Protein AF-A0A4Y2WTA3-F1 (afdb_monomer_lite)

Organism: Araneus ventricosus (NCBI:txid182803)

Secondary structure (DSSP, 8-state):
--TTTTS--SS-SS-EE--S---HHHHHHHHHHHHTT--B--TTSS---SB----EEEETTEE--HIIIIIGGGTT-TT-----S-----

Foldseek 3Di:
DDPAPPQDDPPALQDKDQDPDDDPVLVVVLVVQVVVPFDEDDLSHPHNGGHYRDIARDDPNDHCDPCNRPVVVCVPPPPDDDDPPDDDDD

Sequence (90 aa):
MDRWIGYHSTGGFLTVSTPPETNALKEAFAEAAREVGYEYRDINGEKQAGFAKIQGTIRDGRRCSTAKAYLIPAEDRDNLHIVNEAYVQK

pLDDT: mean 91.11, std 10.52, range [40.91, 98.44]

Structure (mmCIF, N/CA/C/O backbone):
data_AF-A0A4Y2WTA3-F1
#
_entry.id   AF-A0A4Y2WTA3-F1
#
loop_
_atom_site.group_PDB
_atom_site.id
_atom_site.type_symbol
_atom_site.label_atom_id
_atom_site.label_alt_id
_atom_site.label_comp_id
_atom_site.label_asym_id
_atom_site.label_entity_id
_atom_site.label_seq_id
_atom_site.pdbx_PDB_ins_code
_atom_site.Cartn_x
_atom_site.Cartn_y
_atom_site.Cartn_z
_atom_site.occupancy
_atom_site.B_iso_or_equiv
_atom_site.auth_seq_id
_atom_site.auth_comp_id
_atom_site.auth_asym_id
_atom_site.auth_atom_id
_atom_site.pdbx_PDB_model_num
ATOM 1 N N . MET A 1 1 ? -1.655 -8.746 16.345 1.00 40.91 1 MET A N 1
ATOM 2 C CA . MET A 1 1 ? -1.875 -7.610 15.421 1.00 40.91 1 MET A CA 1
ATOM 3 C C . MET A 1 1 ? -2.651 -8.178 14.235 1.00 40.91 1 MET A C 1
ATOM 5 O O . MET A 1 1 ? -2.146 -8.194 13.130 1.00 40.91 1 MET A O 1
ATOM 9 N N . ASP A 1 2 ? -3.866 -8.691 14.470 1.00 46.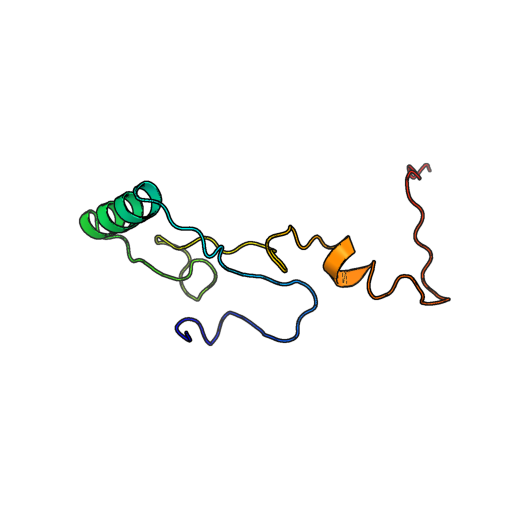59 2 ASP A N 1
ATOM 10 C CA . ASP A 1 2 ? -4.497 -9.679 13.565 1.00 46.59 2 ASP A CA 1
ATOM 11 C C . ASP A 1 2 ? -6.003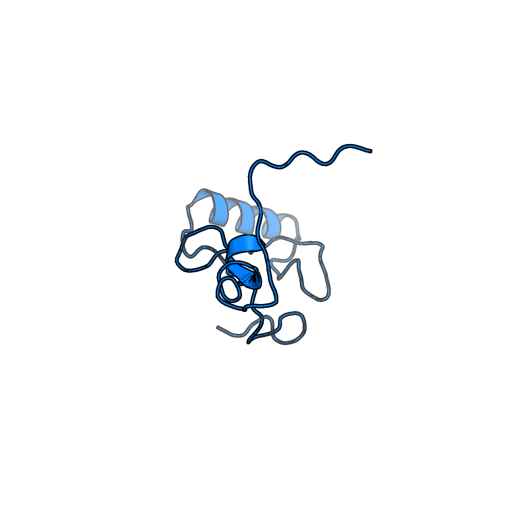 -9.457 13.413 1.00 46.59 2 ASP A C 1
ATOM 13 O O . ASP A 1 2 ? -6.792 -10.395 13.360 1.00 46.59 2 ASP A O 1
ATOM 17 N N . ARG A 1 3 ? -6.452 -8.200 13.416 1.00 52.22 3 ARG A N 1
ATOM 18 C CA . ARG A 1 3 ? -7.892 -7.921 13.500 1.00 52.22 3 ARG A CA 1
ATOM 19 C C . ARG A 1 3 ? -8.629 -7.927 12.152 1.00 52.22 3 ARG A C 1
ATOM 21 O O . ARG A 1 3 ? -9.837 -7.743 12.157 1.00 52.22 3 ARG A O 1
ATOM 28 N N . TRP A 1 4 ? -7.932 -8.149 11.029 1.00 61.72 4 TRP A N 1
ATOM 29 C CA . TRP A 1 4 ? -8.470 -7.965 9.665 1.00 61.72 4 TRP A CA 1
ATOM 30 C C . TRP A 1 4 ? -8.208 -9.153 8.725 1.00 61.72 4 TRP A C 1
ATOM 32 O O . TRP A 1 4 ? -8.000 -8.981 7.525 1.00 61.72 4 TRP A O 1
ATOM 42 N N . ILE A 1 5 ? -8.166 -10.373 9.261 1.00 57.25 5 ILE A N 1
ATOM 43 C CA . ILE A 1 5 ? -7.982 -11.580 8.446 1.00 57.25 5 ILE A CA 1
ATOM 44 C C . ILE A 1 5 ? -9.272 -11.811 7.639 1.00 57.25 5 ILE A C 1
ATOM 46 O O . ILE A 1 5 ? -10.333 -12.007 8.224 1.00 57.25 5 ILE A O 1
ATOM 50 N N . GLY A 1 6 ? -9.185 -11.752 6.304 1.00 82.56 6 GLY A N 1
ATOM 51 C CA . GLY A 1 6 ? -10.290 -12.082 5.388 1.00 82.56 6 GLY A CA 1
ATOM 52 C C . GLY A 1 6 ? -10.395 -11.192 4.145 1.00 82.56 6 GLY A C 1
ATOM 53 O O . GLY A 1 6 ? -10.747 -11.684 3.080 1.00 82.56 6 GLY A O 1
ATOM 54 N N . TYR A 1 7 ? -10.026 -9.912 4.259 1.00 91.75 7 TYR A N 1
ATOM 55 C CA . TYR A 1 7 ? -10.104 -8.932 3.157 1.00 91.75 7 TYR A CA 1
ATOM 56 C C . TYR A 1 7 ? -8.735 -8.400 2.711 1.00 91.75 7 TYR A C 1
ATOM 58 O O . TYR A 1 7 ? -8.640 -7.546 1.835 1.00 91.75 7 TYR A O 1
ATOM 66 N N . HIS A 1 8 ? -7.662 -8.939 3.292 1.00 91.94 8 HIS A N 1
ATOM 67 C CA . HIS A 1 8 ? -6.278 -8.595 2.979 1.00 91.94 8 HIS A CA 1
ATOM 68 C C . HIS A 1 8 ? -5.505 -9.856 2.619 1.00 91.94 8 HIS A C 1
ATOM 70 O O . HIS A 1 8 ? -5.778 -10.932 3.151 1.00 91.94 8 HIS A O 1
ATOM 76 N N . SER A 1 9 ? -4.516 -9.708 1.742 1.00 92.38 9 SER A N 1
ATOM 77 C CA . SER A 1 9 ? -3.609 -10.786 1.354 1.00 92.38 9 SER A CA 1
ATOM 78 C C . SER A 1 9 ? -2.165 -10.427 1.694 1.00 92.38 9 SER A C 1
ATOM 80 O O . SER A 1 9 ? -1.802 -9.251 1.781 1.00 92.38 9 SER A O 1
ATOM 82 N N . THR A 1 10 ? -1.334 -11.448 1.880 1.00 93.50 10 THR A N 1
ATOM 83 C CA . THR A 1 10 ? 0.108 -11.329 2.109 1.00 93.50 10 THR A CA 1
ATOM 84 C C . THR A 1 10 ? 0.880 -11.941 0.937 1.00 93.50 10 THR A C 1
ATOM 86 O O . THR A 1 10 ? 0.348 -12.732 0.163 1.00 93.50 10 THR A O 1
ATOM 89 N N . GLY A 1 11 ? 2.138 -11.529 0.753 1.00 93.31 11 GLY A N 1
ATOM 90 C CA . GLY A 1 11 ? 2.999 -12.018 -0.337 1.00 93.31 11 GLY A CA 1
ATOM 91 C C . GLY A 1 11 ? 2.848 -11.289 -1.680 1.00 93.31 11 GLY A C 1
ATOM 92 O O . GLY A 1 11 ? 3.621 -11.542 -2.598 1.00 93.31 11 GLY A O 1
ATOM 93 N N . GLY A 1 12 ? 1.901 -10.354 -1.802 1.00 95.69 12 GLY A N 1
ATOM 94 C CA . GLY A 1 12 ? 1.762 -9.507 -2.988 1.00 95.69 12 GLY A CA 1
ATOM 95 C C . GLY A 1 12 ? 2.879 -8.463 -3.137 1.00 95.69 12 GLY A C 1
ATOM 96 O O . GLY A 1 12 ? 3.452 -7.983 -2.159 1.00 95.69 12 GLY A O 1
ATOM 97 N N . PHE A 1 13 ? 3.147 -8.059 -4.382 1.00 97.19 13 PHE A N 1
ATOM 98 C CA . PHE A 1 13 ? 4.204 -7.098 -4.721 1.00 97.19 13 PHE A CA 1
ATOM 99 C C . PHE A 1 13 ? 3.897 -5.647 -4.340 1.00 97.19 13 PHE A C 1
ATOM 101 O O . PHE A 1 13 ? 4.823 -4.849 -4.237 1.00 97.19 13 PHE A O 1
ATOM 108 N N . LEU A 1 14 ? 2.631 -5.266 -4.149 1.00 97.88 14 LEU A N 1
ATOM 109 C CA . LEU A 1 14 ? 2.243 -3.915 -3.735 1.00 97.88 14 LEU A CA 1
ATOM 110 C C . LEU A 1 14 ? 2.012 -3.897 -2.224 1.00 97.88 14 LEU A C 1
ATOM 112 O O . LEU A 1 14 ? 1.015 -4.418 -1.733 1.00 97.88 14 LEU A O 1
ATOM 116 N N . THR A 1 15 ? 2.940 -3.301 -1.479 1.00 96.69 15 THR A N 1
ATOM 117 C CA . THR A 1 15 ? 2.848 -3.274 -0.015 1.00 96.69 15 THR A CA 1
ATOM 118 C C . THR A 1 15 ? 1.817 -2.244 0.424 1.00 96.69 15 THR A C 1
ATOM 120 O O . THR A 1 15 ? 1.955 -1.059 0.118 1.00 96.69 15 THR A O 1
ATOM 123 N N . VAL A 1 16 ? 0.822 -2.697 1.181 1.00 95.31 16 VAL A N 1
ATOM 124 C CA . VAL A 1 16 ? -0.134 -1.851 1.895 1.00 95.31 16 VAL A CA 1
ATOM 125 C C . VAL A 1 16 ? 0.199 -1.917 3.379 1.00 95.31 16 VAL A C 1
ATOM 127 O O . VAL A 1 16 ? 0.390 -2.998 3.930 1.00 95.31 16 VAL A O 1
ATOM 130 N N . SER A 1 17 ? 0.293 -0.764 4.030 1.00 93.31 17 SER A N 1
ATOM 131 C CA . SER A 1 17 ? 0.520 -0.690 5.470 1.00 93.31 17 SER A CA 1
ATOM 132 C C . SER A 1 17 ? -0.217 0.491 6.087 1.00 93.31 17 SER A C 1
ATOM 134 O O . SER A 1 17 ? -0.662 1.417 5.405 1.00 93.31 17 SER A O 1
ATOM 136 N N . THR A 1 18 ? -0.368 0.441 7.404 1.00 91.38 18 THR A N 1
ATOM 137 C CA . THR A 1 18 ? -0.858 1.563 8.197 1.00 91.38 18 THR A CA 1
ATOM 138 C C . THR A 1 18 ? 0.347 2.353 8.711 1.00 91.38 18 THR A C 1
ATOM 140 O O . THR A 1 18 ? 1.222 1.746 9.331 1.00 91.38 18 THR A O 1
ATOM 143 N N . PRO A 1 19 ? 0.415 3.681 8.500 1.00 86.06 19 PRO A N 1
ATOM 144 C CA . PRO A 1 19 ? 1.475 4.501 9.076 1.00 86.06 19 PRO A CA 1
ATOM 145 C C . PRO A 1 19 ? 1.533 4.342 10.606 1.00 86.06 19 PRO A C 1
ATOM 147 O O . PRO A 1 19 ? 0.482 4.413 11.251 1.00 86.06 19 PRO A O 1
ATOM 150 N N . PRO A 1 20 ? 2.726 4.152 11.201 1.00 80.44 20 PRO A N 1
ATOM 151 C CA . PRO A 1 20 ? 2.857 3.975 12.649 1.00 80.44 20 PRO A CA 1
ATOM 152 C C . PRO A 1 20 ? 2.576 5.273 13.423 1.00 80.44 20 PRO A C 1
ATOM 154 O O . PRO A 1 20 ? 2.092 5.230 14.550 1.00 80.44 20 PRO A O 1
ATOM 157 N N . GLU A 1 21 ? 2.836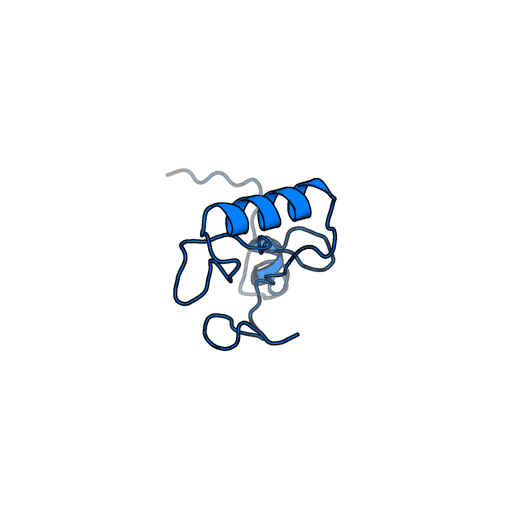 6.422 12.793 1.00 80.31 21 GLU A N 1
ATOM 158 C CA . GLU A 1 21 ? 2.653 7.765 13.344 1.00 80.31 21 GLU A CA 1
ATOM 159 C C . GLU A 1 21 ? 1.174 8.051 13.662 1.00 80.31 21 GLU A C 1
ATOM 161 O O . GLU A 1 21 ? 0.317 8.133 12.768 1.00 80.31 21 GLU A O 1
ATOM 166 N N . THR A 1 22 ? 0.876 8.279 14.939 1.00 81.69 22 THR A N 1
ATOM 167 C CA . THR A 1 22 ? -0.396 8.841 15.412 1.00 81.69 22 THR A CA 1
ATOM 168 C C . THR A 1 22 ? -0.174 10.257 15.940 1.00 81.69 22 THR A C 1
ATOM 170 O O . THR A 1 22 ? 0.952 10.665 16.201 1.00 81.69 22 THR A O 1
ATOM 173 N N . ASN A 1 23 ? -1.243 11.035 16.054 1.00 89.25 23 ASN A N 1
ATOM 174 C CA . ASN A 1 23 ? -1.213 12.335 16.712 1.00 89.25 23 ASN A CA 1
ATOM 175 C C . ASN A 1 23 ? -2.533 12.547 17.463 1.00 89.25 23 ASN A C 1
ATOM 177 O O . ASN A 1 23 ? -3.522 11.867 17.181 1.00 89.25 23 ASN A O 1
ATOM 181 N N . ALA A 1 24 ? -2.550 13.510 18.387 1.00 93.75 24 ALA A N 1
ATOM 182 C CA . ALA A 1 24 ? -3.721 13.793 19.219 1.00 93.75 24 ALA A CA 1
ATOM 183 C C . ALA A 1 24 ? -4.988 14.076 18.392 1.00 93.75 24 ALA A C 1
ATOM 185 O O . ALA A 1 24 ? -6.090 13.728 18.798 1.00 93.75 24 ALA A O 1
ATOM 186 N N . LEU A 1 25 ? -4.834 14.650 17.194 1.00 92.62 25 LEU A N 1
ATOM 187 C CA . LEU A 1 25 ? -5.955 14.937 16.306 1.00 92.62 25 LEU A CA 1
ATOM 188 C C . LEU A 1 25 ? -6.602 13.652 15.762 1.00 92.62 25 LEU A C 1
ATOM 190 O O . LEU A 1 25 ? -7.823 13.538 15.753 1.00 92.62 25 LEU A O 1
ATOM 194 N N . LYS A 1 26 ? -5.802 12.663 15.343 1.00 89.50 26 LYS A N 1
ATOM 195 C CA . LYS A 1 26 ? -6.306 11.355 14.881 1.00 89.50 26 LYS A CA 1
ATOM 196 C C . LYS A 1 26 ? -7.085 10.632 15.979 1.00 89.50 26 LYS A C 1
ATOM 198 O O . LYS A 1 26 ? -8.097 10.000 15.690 1.00 89.50 26 LYS A O 1
ATOM 203 N N . GLU A 1 27 ? -6.617 10.727 17.218 1.00 89.19 27 GLU A N 1
ATOM 204 C CA . GLU A 1 27 ? -7.281 10.132 18.380 1.00 89.19 27 GLU A CA 1
ATOM 205 C C . GLU A 1 27 ? -8.586 10.858 18.710 1.00 89.19 27 GLU A C 1
ATOM 207 O O . GLU A 1 27 ? -9.618 10.204 18.838 1.00 89.19 27 GLU A O 1
ATOM 212 N N . ALA A 1 28 ? -8.570 12.194 18.726 1.00 93.19 28 ALA A N 1
ATOM 213 C CA . ALA A 1 28 ? -9.763 13.008 18.949 1.00 93.19 28 ALA A CA 1
ATOM 214 C C . ALA A 1 28 ? -10.856 12.737 17.901 1.00 93.19 28 ALA A C 1
ATOM 216 O O . ALA A 1 28 ? -12.019 12.571 18.255 1.00 93.19 28 ALA A O 1
ATOM 217 N N . PHE A 1 29 ? -10.494 12.618 16.618 1.00 91.94 29 PHE A N 1
ATOM 218 C CA . PHE A 1 29 ? -11.455 12.263 15.570 1.00 91.94 29 PHE A CA 1
ATOM 219 C C . PHE A 1 29 ? -12.005 10.844 15.721 1.00 91.94 29 PHE A C 1
ATOM 221 O O . PHE A 1 29 ? -13.190 10.624 15.478 1.00 91.94 29 PHE A O 1
ATOM 228 N N . ALA A 1 30 ? -11.167 9.880 16.109 1.00 89.56 30 ALA A N 1
ATOM 229 C CA . ALA A 1 30 ? -11.623 8.515 16.339 1.00 89.56 30 ALA A CA 1
ATOM 230 C C . ALA A 1 30 ? -12.602 8.432 17.519 1.00 89.56 30 ALA A C 1
ATOM 232 O O . ALA A 1 30 ? -13.528 7.627 17.465 1.00 89.56 30 ALA A O 1
ATOM 233 N N . GLU A 1 31 ? -12.413 9.253 18.554 1.00 92.81 31 GLU A N 1
ATOM 234 C CA . GLU A 1 31 ? -13.321 9.309 19.699 1.00 92.81 31 GLU A CA 1
ATOM 235 C C . GLU A 1 31 ? -14.628 10.032 19.365 1.00 92.81 31 GLU A C 1
ATOM 237 O O . GLU A 1 31 ? -15.697 9.454 19.542 1.00 92.81 31 GLU A O 1
ATOM 242 N N . ALA A 1 32 ? -14.561 11.216 18.750 1.00 94.44 32 ALA A N 1
ATOM 243 C CA . ALA A 1 32 ? -15.749 11.951 18.308 1.00 94.44 32 ALA A CA 1
ATOM 244 C C . ALA A 1 32 ? -16.630 11.118 17.356 1.00 94.44 32 ALA A C 1
ATOM 246 O O . ALA A 1 32 ? -17.857 11.169 17.414 1.00 94.44 32 ALA A O 1
ATOM 247 N N . ALA A 1 33 ? -16.012 10.302 16.496 1.00 92.62 33 ALA A N 1
ATOM 248 C CA . ALA A 1 33 ? -16.728 9.360 15.645 1.00 92.62 33 ALA A CA 1
ATOM 249 C C . ALA A 1 33 ? -17.533 8.326 16.450 1.00 92.62 33 ALA A C 1
ATOM 251 O O . ALA A 1 33 ? -18.673 8.031 16.088 1.00 92.62 33 ALA A O 1
ATOM 252 N N . ARG A 1 34 ? -16.967 7.796 17.541 1.00 93.06 34 ARG A N 1
ATOM 253 C CA . ARG A 1 34 ? -17.661 6.847 18.425 1.00 93.06 34 ARG A CA 1
ATOM 254 C C . ARG A 1 34 ? -18.811 7.510 19.167 1.00 93.06 34 ARG A C 1
ATOM 256 O O . ARG A 1 34 ? -19.877 6.908 19.259 1.00 93.06 34 ARG A O 1
ATOM 263 N N . GLU A 1 35 ? -18.620 8.738 19.645 1.00 96.44 35 GLU A N 1
ATOM 264 C CA . GLU A 1 35 ? -19.650 9.501 20.365 1.00 96.44 35 GLU A CA 1
ATOM 265 C C . GLU A 1 35 ? -20.916 9.713 19.525 1.00 96.44 35 GLU A C 1
ATOM 267 O O . GLU A 1 35 ? -22.025 9.661 20.053 1.00 96.44 35 GLU A O 1
ATOM 272 N N . VAL A 1 36 ? -20.771 9.887 18.207 1.00 95.94 36 VAL A N 1
ATOM 273 C CA . VAL A 1 36 ? -21.907 10.039 17.280 1.00 95.94 36 VAL A CA 1
ATOM 274 C C . VAL A 1 36 ? -22.344 8.718 16.626 1.00 95.94 36 VAL A C 1
ATOM 276 O O . VAL A 1 36 ? -23.122 8.720 15.673 1.00 95.94 36 VAL A O 1
ATOM 279 N N . GLY A 1 37 ? -21.868 7.580 17.143 1.00 94.50 37 GLY A N 1
ATOM 280 C CA . GLY A 1 37 ? -22.344 6.243 16.781 1.00 94.50 37 GLY A CA 1
ATOM 281 C C . GLY A 1 37 ? -21.660 5.584 15.580 1.00 94.50 37 GLY A C 1
ATOM 282 O O . GLY A 1 37 ? -22.142 4.552 15.112 1.00 94.50 37 GLY A O 1
ATOM 283 N N . TYR A 1 38 ? -20.546 6.123 15.070 1.00 94.00 38 TYR A N 1
ATOM 284 C CA . TYR A 1 38 ? -19.764 5.441 14.037 1.00 94.00 38 TYR A CA 1
ATOM 285 C C . TYR A 1 38 ? -18.801 4.419 14.633 1.00 94.00 38 TYR A C 1
ATOM 287 O O . TYR A 1 38 ? -18.085 4.658 15.604 1.00 94.00 38 TYR A O 1
ATOM 295 N N . GLU A 1 39 ? -18.721 3.269 13.974 1.00 90.94 39 GLU A N 1
ATOM 296 C CA . GLU A 1 39 ? -17.779 2.225 14.344 1.00 90.94 39 GLU A CA 1
ATOM 297 C C . GLU A 1 39 ? -16.365 2.514 13.831 1.00 90.94 39 GLU A C 1
ATOM 299 O O . GLU A 1 39 ? -16.161 2.939 12.690 1.00 90.94 39 GLU A O 1
ATOM 304 N N . TYR A 1 40 ? -15.374 2.192 14.665 1.00 88.56 40 TYR A N 1
ATOM 305 C CA . TYR A 1 40 ? -13.975 2.167 14.260 1.00 88.56 40 TYR A CA 1
ATOM 306 C C . TYR A 1 40 ? -13.621 0.789 13.680 1.00 88.56 40 TYR A C 1
ATOM 308 O O . TYR A 1 40 ? -13.632 -0.211 14.407 1.00 88.56 40 TYR A O 1
ATOM 316 N N . ARG A 1 41 ? -13.306 0.719 12.383 1.00 90.12 41 ARG A N 1
ATOM 317 C CA . ARG A 1 41 ? -13.119 -0.539 11.646 1.00 90.12 41 ARG A CA 1
ATOM 318 C C . ARG A 1 41 ? -12.070 -0.456 10.540 1.00 90.12 41 ARG A C 1
ATOM 320 O O . ARG A 1 41 ? -11.402 0.555 10.381 1.00 90.12 41 ARG A O 1
ATOM 327 N N . ASP A 1 42 ? -11.914 -1.540 9.796 1.00 90.50 42 ASP A N 1
ATOM 328 C CA . ASP A 1 42 ? -11.202 -1.553 8.528 1.00 90.50 42 ASP A CA 1
ATOM 329 C C . ASP A 1 42 ? -12.155 -1.189 7.396 1.00 90.50 42 ASP A C 1
ATOM 331 O O . ASP A 1 42 ? -13.110 -1.908 7.107 1.00 90.50 42 ASP A O 1
ATOM 335 N N . ILE A 1 43 ? -11.875 -0.056 6.763 1.00 91.38 43 ILE A N 1
ATOM 336 C CA . ILE A 1 43 ? -12.666 0.483 5.655 1.00 91.38 43 ILE A CA 1
ATOM 337 C C . ILE A 1 43 ? -12.478 -0.309 4.355 1.00 91.38 43 ILE A C 1
ATOM 339 O O . ILE A 1 43 ? -13.270 -0.143 3.435 1.00 91.38 43 ILE A O 1
ATOM 343 N N . ASN A 1 44 ? -11.457 -1.165 4.276 1.00 92.50 44 ASN A N 1
ATOM 344 C CA . ASN A 1 44 ? -11.222 -2.076 3.157 1.00 92.50 44 ASN A CA 1
ATOM 345 C C . ASN A 1 44 ? -11.747 -3.497 3.441 1.00 92.50 44 ASN A C 1
ATOM 347 O O . ASN A 1 44 ? -11.514 -4.403 2.645 1.00 92.50 44 ASN A O 1
ATOM 351 N N . GLY A 1 45 ? -12.439 -3.693 4.567 1.00 91.75 45 GLY A N 1
ATOM 352 C CA . GLY A 1 45 ? -13.067 -4.954 4.941 1.00 91.75 45 GLY A CA 1
ATOM 353 C C . GLY A 1 45 ? -14.489 -5.109 4.397 1.00 91.75 45 GLY A C 1
ATOM 354 O O . GLY A 1 45 ? -14.922 -4.397 3.494 1.00 91.75 45 GLY A O 1
ATOM 355 N N . GLU A 1 46 ? -15.253 -6.014 5.014 1.00 91.75 46 GLU A N 1
ATOM 356 C CA . GLU A 1 46 ? -16.656 -6.300 4.669 1.00 91.75 46 GLU A CA 1
ATOM 357 C C . GLU A 1 46 ? -17.543 -5.047 4.602 1.00 91.75 46 GLU A C 1
ATOM 359 O O . GLU A 1 46 ? -18.410 -4.925 3.738 1.00 91.75 46 GLU A O 1
ATOM 364 N N . LYS A 1 47 ? -17.345 -4.114 5.543 1.00 90.62 47 LYS A N 1
ATOM 365 C CA . LYS A 1 47 ? -18.144 -2.894 5.685 1.00 90.62 47 LYS A CA 1
ATOM 366 C C . LYS A 1 47 ? -17.246 -1.672 5.602 1.00 90.62 47 LYS A C 1
ATOM 368 O O . LYS A 1 47 ? -16.448 -1.424 6.499 1.00 90.62 47 LYS A O 1
ATOM 373 N N . GLN A 1 48 ? -17.455 -0.864 4.570 1.00 90.62 48 GLN A N 1
ATOM 374 C CA . GLN A 1 48 ? -16.628 0.318 4.318 1.00 90.62 48 GLN A CA 1
ATOM 375 C C . GLN A 1 48 ? -17.015 1.524 5.183 1.00 90.62 48 GLN A C 1
ATOM 377 O O . GLN A 1 48 ? -16.163 2.328 5.543 1.00 90.62 48 GLN A O 1
ATOM 382 N N . ALA A 1 49 ? -18.298 1.663 5.535 1.00 91.00 49 ALA A N 1
ATOM 383 C CA . ALA A 1 49 ? -18.772 2.793 6.330 1.00 91.00 49 ALA A CA 1
ATOM 384 C C . ALA A 1 49 ? -18.262 2.712 7.781 1.00 91.00 49 ALA A C 1
ATOM 386 O O . ALA A 1 49 ? -18.523 1.727 8.482 1.00 91.00 49 ALA A O 1
ATOM 387 N N . GLY A 1 50 ? -17.563 3.758 8.224 1.00 90.19 50 GLY A N 1
ATOM 388 C CA . GLY A 1 50 ? -16.990 3.887 9.562 1.00 90.19 50 GLY A CA 1
ATOM 389 C C . GLY A 1 50 ? -15.729 4.750 9.558 1.00 90.19 50 GLY A C 1
ATOM 390 O O . GLY A 1 50 ? -15.396 5.387 8.559 1.00 90.19 50 GLY A O 1
ATOM 391 N N . PHE A 1 51 ? -15.016 4.749 10.679 1.00 90.94 51 PHE A N 1
ATOM 392 C CA . PHE A 1 51 ? -13.730 5.431 10.830 1.00 90.94 51 PHE A CA 1
ATOM 393 C C . PHE A 1 51 ? -12.598 4.414 10.950 1.00 90.94 51 PHE A C 1
ATOM 395 O O . PHE A 1 51 ? -12.785 3.328 11.490 1.00 90.94 51 PHE A O 1
ATOM 402 N N . ALA A 1 52 ? -11.409 4.759 10.459 1.00 89.19 52 ALA A N 1
ATOM 403 C CA . A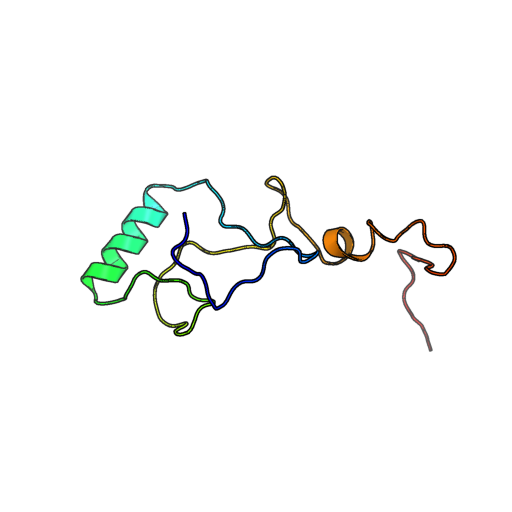LA A 1 52 ? -10.269 3.851 10.437 1.00 89.19 52 ALA A CA 1
ATOM 404 C C . ALA A 1 52 ? -8.940 4.595 10.526 1.00 89.19 52 ALA A C 1
ATOM 406 O O . ALA A 1 52 ? -8.813 5.748 10.110 1.00 89.19 52 ALA A O 1
ATOM 407 N N . LYS A 1 53 ? -7.901 3.878 10.955 1.00 87.19 53 LYS A N 1
ATOM 408 C CA . LYS A 1 53 ? -6.527 4.231 10.593 1.00 87.19 53 LYS A CA 1
ATOM 409 C C . LYS A 1 53 ? -6.359 3.948 9.104 1.00 87.19 53 LYS A C 1
ATOM 411 O O . LYS A 1 53 ? -6.420 2.795 8.684 1.00 87.19 53 LYS A O 1
ATOM 416 N N . ILE A 1 54 ? -6.138 5.001 8.325 1.00 88.62 54 ILE A N 1
ATOM 417 C CA . ILE A 1 54 ? -6.004 4.887 6.874 1.00 88.62 54 ILE A CA 1
ATOM 418 C C . ILE A 1 54 ? -4.783 4.036 6.519 1.00 88.62 54 ILE A C 1
ATOM 420 O O . ILE A 1 54 ? -3.676 4.255 7.017 1.00 88.62 54 ILE A O 1
ATOM 424 N N . GLN A 1 55 ? -5.008 3.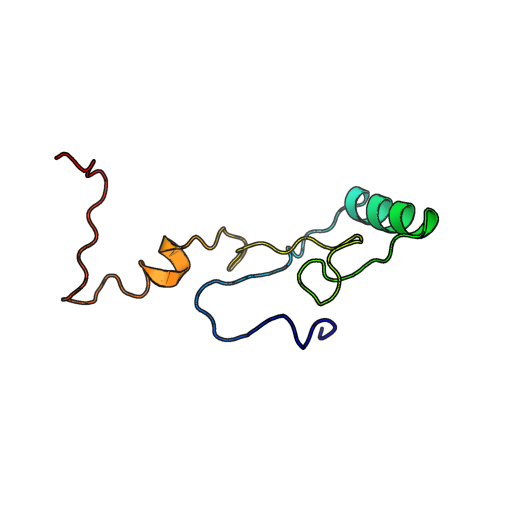057 5.651 1.00 92.50 55 GLN A N 1
ATOM 425 C CA . GLN A 1 55 ? -3.962 2.268 5.019 1.00 92.50 55 GLN A CA 1
ATOM 426 C C . GLN A 1 55 ? -3.488 2.975 3.748 1.00 92.50 55 GLN A C 1
ATOM 428 O O . GLN A 1 55 ? -4.270 3.620 3.050 1.00 92.50 55 GLN A O 1
ATOM 433 N N . GLY A 1 56 ? -2.205 2.846 3.431 1.00 94.75 56 GLY A N 1
ATOM 434 C CA . GLY A 1 56 ? -1.625 3.386 2.209 1.00 94.75 56 GLY A CA 1
ATOM 435 C C . GLY A 1 56 ? -0.655 2.406 1.571 1.00 94.75 56 GLY A C 1
ATOM 436 O O . GLY A 1 56 ? -0.127 1.510 2.230 1.00 94.75 56 GLY A O 1
ATOM 437 N N . THR A 1 57 ? -0.382 2.601 0.282 1.00 97.12 57 THR A N 1
ATOM 438 C CA . THR A 1 57 ? 0.669 1.870 -0.433 1.00 97.12 57 THR A CA 1
ATOM 439 C C . THR A 1 57 ? 2.039 2.368 0.030 1.00 97.12 57 THR A C 1
ATOM 441 O O . THR A 1 57 ? 2.614 3.299 -0.552 1.00 97.12 57 THR A O 1
ATOM 444 N N . ILE A 1 58 ? 2.528 1.809 1.133 1.00 96.06 58 ILE A N 1
ATOM 445 C CA . ILE A 1 58 ? 3.710 2.271 1.860 1.00 96.06 58 ILE A CA 1
ATOM 446 C C . ILE A 1 58 ? 4.594 1.066 2.175 1.00 96.06 58 ILE A C 1
ATOM 448 O O . ILE A 1 58 ? 4.143 0.103 2.797 1.00 96.06 58 ILE A O 1
ATOM 452 N N . ARG A 1 59 ? 5.863 1.157 1.773 1.00 94.75 59 ARG A N 1
ATOM 453 C CA . ARG A 1 59 ? 6.934 0.202 2.077 1.00 94.75 59 ARG A CA 1
ATOM 454 C C . ARG A 1 59 ? 8.091 0.973 2.700 1.00 94.75 59 ARG A C 1
ATOM 456 O O . ARG A 1 59 ? 8.543 1.956 2.115 1.00 94.75 59 ARG A O 1
ATOM 463 N N . ASP A 1 60 ? 8.523 0.564 3.889 1.00 92.62 60 ASP A N 1
ATOM 464 C CA . ASP A 1 60 ? 9.648 1.169 4.621 1.00 92.62 60 ASP A CA 1
ATOM 465 C C . ASP A 1 60 ? 9.530 2.698 4.763 1.00 92.62 60 ASP A C 1
ATOM 467 O O . ASP A 1 60 ? 10.453 3.458 4.462 1.00 92.62 60 ASP A O 1
ATOM 471 N N . GLY A 1 61 ? 8.335 3.165 5.145 1.00 92.19 61 GLY A N 1
ATOM 472 C CA . GLY A 1 61 ? 8.035 4.588 5.349 1.00 92.19 61 GLY A CA 1
ATOM 473 C C . GLY A 1 61 ? 7.953 5.430 4.069 1.00 92.19 61 GLY A C 1
ATOM 474 O O . GLY A 1 61 ? 7.758 6.640 4.148 1.00 92.19 61 GLY A O 1
ATOM 475 N N . ARG A 1 62 ? 8.077 4.822 2.882 1.00 94.56 62 ARG A N 1
ATOM 476 C CA . ARG A 1 62 ? 8.021 5.512 1.586 1.00 94.56 62 ARG A CA 1
ATOM 477 C C . ARG A 1 62 ? 6.878 5.000 0.723 1.00 94.56 62 ARG A C 1
ATOM 479 O O . ARG A 1 62 ? 6.408 3.875 0.878 1.00 94.56 62 ARG A O 1
ATOM 486 N N . ARG A 1 63 ? 6.451 5.826 -0.237 1.00 96.88 63 ARG A N 1
ATOM 487 C CA . ARG A 1 63 ? 5.452 5.436 -1.240 1.00 96.88 63 ARG A CA 1
ATOM 488 C C . ARG A 1 63 ? 5.911 4.179 -1.987 1.00 96.88 63 ARG A C 1
ATOM 490 O O . ARG A 1 63 ? 6.971 4.171 -2.609 1.00 96.88 63 ARG A O 1
ATOM 497 N N . CYS A 1 64 ? 5.060 3.160 -1.995 1.00 97.88 64 CYS A N 1
ATOM 498 C CA . CYS A 1 64 ? 5.181 1.992 -2.856 1.00 97.88 64 CYS A CA 1
ATOM 499 C C . CYS A 1 64 ? 4.337 2.223 -4.121 1.00 97.88 64 CYS A C 1
ATOM 501 O O . CYS A 1 64 ? 3.134 1.986 -4.121 1.00 97.88 64 CYS A O 1
ATOM 503 N N . SER A 1 65 ? 4.938 2.781 -5.176 1.00 98.31 65 SER A N 1
ATOM 504 C CA . SER A 1 65 ? 4.263 2.971 -6.470 1.00 98.31 65 SER A CA 1
ATOM 505 C C . SER A 1 65 ? 4.144 1.656 -7.246 1.00 98.31 65 SER A C 1
ATOM 507 O O . SER A 1 65 ? 4.824 0.681 -6.929 1.00 98.31 65 SER A O 1
ATOM 509 N N . THR A 1 66 ? 3.346 1.635 -8.316 1.00 97.88 66 THR A N 1
ATOM 510 C CA . THR A 1 66 ? 3.291 0.490 -9.241 1.00 97.88 66 THR A CA 1
ATOM 511 C C . THR A 1 66 ? 4.651 0.205 -9.880 1.00 97.88 66 THR A C 1
ATOM 513 O O . THR A 1 66 ? 5.044 -0.953 -9.962 1.00 97.88 66 THR A O 1
ATOM 516 N N . ALA A 1 67 ? 5.425 1.238 -10.233 1.00 97.56 67 ALA A N 1
ATOM 517 C CA . ALA A 1 67 ? 6.797 1.065 -10.712 1.00 97.56 67 ALA A CA 1
ATOM 518 C C . ALA A 1 67 ? 7.694 0.391 -9.655 1.00 97.56 67 ALA A C 1
ATOM 520 O O . ALA A 1 67 ? 8.370 -0.585 -9.958 1.00 97.56 67 ALA A O 1
ATOM 521 N N . LYS A 1 68 ? 7.642 0.843 -8.391 1.00 97.69 68 LYS A N 1
ATOM 522 C CA . LYS A 1 68 ? 8.403 0.254 -7.269 1.00 97.69 68 LYS A CA 1
ATOM 523 C C . LYS A 1 68 ? 7.965 -1.176 -6.936 1.00 97.69 68 LYS A C 1
ATOM 525 O O . LYS A 1 68 ? 8.777 -1.972 -6.474 1.00 97.69 68 LYS A O 1
ATOM 530 N N . ALA A 1 69 ? 6.680 -1.472 -7.096 1.00 98.19 69 ALA A N 1
ATOM 531 C CA . ALA A 1 69 ? 6.103 -2.775 -6.802 1.00 98.19 69 ALA A CA 1
ATOM 532 C C . ALA A 1 69 ? 6.394 -3.800 -7.906 1.00 98.19 69 ALA A C 1
ATOM 534 O O . ALA A 1 69 ? 6.757 -4.925 -7.586 1.00 98.19 69 ALA A O 1
ATOM 535 N N . TYR A 1 70 ? 6.257 -3.417 -9.177 1.00 98.12 70 TYR A N 1
ATOM 536 C CA . TYR A 1 70 ? 6.217 -4.362 -10.297 1.00 98.12 70 TYR A CA 1
ATOM 537 C C . TYR A 1 70 ? 7.335 -4.179 -11.324 1.00 98.12 70 TYR A C 1
ATOM 539 O O . TYR A 1 70 ? 7.878 -5.178 -11.781 1.00 98.12 70 TYR A O 1
ATOM 547 N N . LEU A 1 71 ? 7.669 -2.938 -11.702 1.00 97.56 71 LEU A N 1
ATOM 548 C CA . LEU A 1 71 ? 8.636 -2.685 -12.778 1.00 97.56 71 LEU A CA 1
ATOM 549 C C . LEU A 1 71 ? 10.077 -2.827 -12.296 1.00 97.56 71 LEU A C 1
ATOM 551 O O . LEU A 1 71 ? 10.821 -3.606 -12.871 1.00 97.56 71 LEU A O 1
ATOM 555 N N . ILE A 1 72 ? 10.444 -2.136 -11.214 1.00 96.19 72 ILE A N 1
ATOM 556 C CA . ILE A 1 72 ? 11.815 -2.144 -10.680 1.00 96.19 72 ILE A CA 1
ATOM 557 C C . ILE A 1 72 ? 12.277 -3.574 -10.340 1.00 96.19 72 ILE A C 1
ATOM 559 O O . ILE A 1 72 ? 13.345 -3.962 -10.785 1.00 96.19 72 ILE A O 1
ATOM 563 N N . PRO A 1 73 ? 11.488 -4.432 -9.656 1.00 96.94 73 PRO A N 1
ATOM 564 C CA . PRO A 1 73 ? 11.922 -5.810 -9.390 1.00 96.94 73 PRO A CA 1
ATOM 565 C C . PRO A 1 73 ? 12.078 -6.701 -10.635 1.00 96.94 73 PRO A C 1
ATOM 567 O O . PRO A 1 73 ? 12.544 -7.831 -10.516 1.00 96.94 73 PRO A O 1
ATOM 570 N N . ALA A 1 74 ? 11.612 -6.247 -11.798 1.00 98.00 74 ALA A N 1
ATOM 571 C CA . ALA A 1 74 ? 11.635 -6.984 -13.053 1.00 98.00 74 ALA A CA 1
ATOM 572 C C . ALA A 1 74 ? 12.498 -6.300 -14.128 1.00 98.00 74 ALA A C 1
ATOM 574 O O . ALA A 1 74 ? 12.505 -6.782 -15.258 1.00 98.00 74 ALA A O 1
ATOM 575 N N . GLU A 1 75 ? 13.187 -5.201 -13.802 1.00 97.56 75 GLU A N 1
ATOM 576 C CA . GLU A 1 75 ? 13.852 -4.336 -14.785 1.00 97.56 75 GLU A CA 1
ATOM 577 C C . GLU A 1 75 ? 15.010 -5.020 -15.522 1.00 97.56 75 GLU A C 1
ATOM 579 O O . GLU A 1 75 ? 15.257 -4.703 -16.679 1.00 97.56 75 GLU A O 1
ATOM 584 N N . ASP A 1 76 ? 15.629 -6.025 -14.898 1.00 97.62 76 ASP A N 1
ATOM 585 C CA . ASP A 1 76 ? 16.729 -6.808 -15.476 1.00 97.62 76 ASP A CA 1
ATOM 586 C C . ASP A 1 76 ? 16.266 -7.968 -16.379 1.00 97.62 76 ASP A C 1
ATOM 588 O O . ASP A 1 76 ? 17.077 -8.777 -16.827 1.00 97.62 76 ASP A O 1
ATOM 592 N N . ARG A 1 77 ? 14.959 -8.131 -16.626 1.00 98.44 77 ARG A N 1
ATOM 593 C CA . ARG A 1 77 ? 14.470 -9.187 -17.524 1.00 98.44 77 ARG A CA 1
ATOM 594 C C . ARG A 1 77 ? 14.701 -8.788 -18.978 1.00 98.44 77 ARG A C 1
ATOM 596 O O . ARG A 1 77 ? 14.121 -7.812 -19.438 1.00 98.44 77 ARG A O 1
ATOM 603 N N . ASP A 1 78 ? 15.414 -9.622 -19.733 1.00 98.31 78 ASP A N 1
ATOM 604 C CA . ASP A 1 78 ? 15.741 -9.373 -21.150 1.00 98.31 78 ASP A CA 1
ATOM 605 C C . ASP A 1 78 ? 14.520 -9.115 -22.052 1.00 98.31 78 ASP A C 1
ATOM 607 O O . ASP A 1 78 ? 14.630 -8.483 -23.100 1.00 98.31 78 ASP A O 1
ATOM 611 N N . ASN A 1 79 ? 13.344 -9.610 -21.657 1.00 98.31 79 ASN A N 1
ATOM 612 C CA . ASN A 1 79 ? 12.090 -9.442 -22.388 1.00 98.31 79 ASN A CA 1
ATOM 613 C C . ASN A 1 79 ? 11.239 -8.244 -21.919 1.00 98.31 79 ASN A C 1
ATOM 615 O O . ASN A 1 79 ? 10.078 -8.140 -22.322 1.00 98.31 79 ASN A O 1
ATOM 619 N N . LEU A 1 80 ? 11.773 -7.361 -21.069 1.00 98.31 80 LEU A N 1
ATOM 620 C CA . LEU A 1 80 ? 11.125 -6.130 -20.622 1.00 98.31 80 LEU A CA 1
ATOM 621 C C . LEU A 1 80 ? 11.986 -4.914 -20.985 1.00 98.31 80 LEU A C 1
ATOM 623 O O . LEU A 1 80 ? 13.121 -4.781 -20.544 1.00 98.31 80 LEU A O 1
ATOM 627 N N . HIS A 1 81 ? 11.410 -3.978 -21.738 1.00 97.12 81 HIS A N 1
ATOM 628 C CA . HIS A 1 81 ? 12.060 -2.712 -22.074 1.00 97.12 81 HIS A CA 1
ATOM 629 C C . HIS A 1 81 ? 11.276 -1.548 -21.466 1.00 97.12 81 HIS A C 1
ATOM 631 O O . HIS A 1 81 ? 10.108 -1.339 -21.796 1.00 97.12 81 HIS A O 1
ATOM 637 N N . ILE A 1 82 ? 11.915 -0.791 -20.574 1.00 96.44 82 ILE A N 1
ATOM 638 C CA . ILE A 1 82 ? 11.323 0.382 -19.922 1.00 96.44 82 ILE A CA 1
ATOM 639 C C . ILE A 1 82 ? 11.902 1.632 -20.581 1.00 96.44 82 ILE A C 1
ATOM 641 O O . ILE A 1 82 ? 13.098 1.897 -20.479 1.00 96.44 82 ILE A O 1
ATOM 645 N N . VAL A 1 83 ? 11.049 2.404 -21.256 1.00 96.50 83 VAL A N 1
ATOM 646 C CA . VAL A 1 83 ? 11.432 3.665 -21.900 1.00 96.50 83 VAL A CA 1
ATOM 647 C C . VAL A 1 83 ? 10.730 4.812 -21.185 1.00 96.50 83 VAL A C 1
ATOM 649 O O . VAL A 1 83 ? 9.503 4.892 -21.172 1.00 96.50 83 VAL A O 1
ATOM 652 N N . ASN A 1 84 ? 11.519 5.696 -20.581 1.00 95.12 84 ASN A N 1
ATOM 653 C CA . ASN A 1 84 ? 11.022 6.898 -19.919 1.00 95.12 84 ASN A CA 1
ATOM 654 C C . ASN A 1 84 ? 10.995 8.073 -20.906 1.00 95.12 84 ASN A C 1
ATOM 656 O O . ASN A 1 84 ? 11.638 8.023 -21.950 1.00 95.12 84 ASN A O 1
ATOM 660 N N . GLU A 1 85 ? 10.242 9.126 -20.575 1.00 97.06 85 GLU A N 1
ATOM 661 C CA . GLU A 1 85 ? 10.166 10.370 -21.369 1.00 97.06 85 GLU A CA 1
ATOM 662 C C . GLU A 1 85 ? 9.699 10.187 -22.830 1.00 97.06 85 GLU A C 1
ATOM 664 O O . GLU A 1 85 ? 9.846 11.078 -23.663 1.00 97.06 85 GLU A O 1
ATOM 669 N N . ALA A 1 86 ? 9.068 9.055 -23.145 1.00 97.19 86 ALA A N 1
ATOM 670 C CA . ALA A 1 86 ? 8.554 8.748 -24.473 1.00 97.19 86 ALA A CA 1
ATOM 671 C C . ALA A 1 86 ? 7.044 9.017 -24.555 1.00 97.19 86 ALA A C 1
ATOM 673 O O . ALA A 1 86 ? 6.221 8.200 -24.138 1.00 97.19 86 ALA A O 1
ATOM 674 N N . TYR A 1 87 ? 6.665 10.171 -25.104 1.00 97.50 87 TYR A N 1
ATOM 675 C CA . TYR A 1 87 ? 5.265 10.471 -25.406 1.00 97.50 87 TYR A CA 1
ATOM 676 C C . TYR A 1 87 ? 4.821 9.728 -26.672 1.00 97.50 87 TYR A C 1
ATOM 678 O O . TYR A 1 87 ? 5.395 9.919 -27.744 1.00 97.50 87 TYR A O 1
ATOM 686 N N . VAL A 1 88 ? 3.793 8.885 -26.555 1.00 97.12 88 VAL A N 1
ATOM 687 C CA . VAL A 1 88 ? 3.286 8.083 -27.677 1.00 97.12 88 VAL A CA 1
ATOM 688 C C . VAL A 1 88 ? 2.587 8.981 -28.701 1.00 97.12 88 VAL A C 1
ATOM 690 O O . VAL A 1 88 ? 1.693 9.753 -28.356 1.00 97.12 88 VAL A O 1
ATOM 693 N N . GLN A 1 89 ? 2.976 8.851 -29.970 1.00 94.75 89 GLN A N 1
ATOM 694 C CA . GLN A 1 89 ? 2.348 9.509 -31.120 1.00 94.75 89 GLN A CA 1
ATOM 695 C C . GLN A 1 89 ? 1.739 8.458 -32.063 1.00 94.75 89 GLN A C 1
ATOM 697 O O . GLN A 1 89 ? 2.056 7.274 -31.952 1.00 94.75 89 GLN A O 1
ATOM 702 N N . LYS A 1 90 ? 0.822 8.887 -32.937 1.00 88.19 90 LYS A N 1
ATOM 703 C CA . LYS A 1 90 ? 0.101 8.026 -33.888 1.00 88.19 90 LYS A CA 1
ATOM 704 C C . LYS A 1 90 ? 0.842 7.911 -35.216 1.00 88.19 90 LYS A C 1
ATOM 706 O O . LYS A 1 90 ? 1.359 8.953 -35.667 1.00 88.19 90 LYS A O 1
#

Radius of gyration: 18.67 Å; chains: 1; bounding box: 39×27×54 Å

InterPro domains:
  IPR000172 Glucose-methanol-choline oxidoreductase, N-t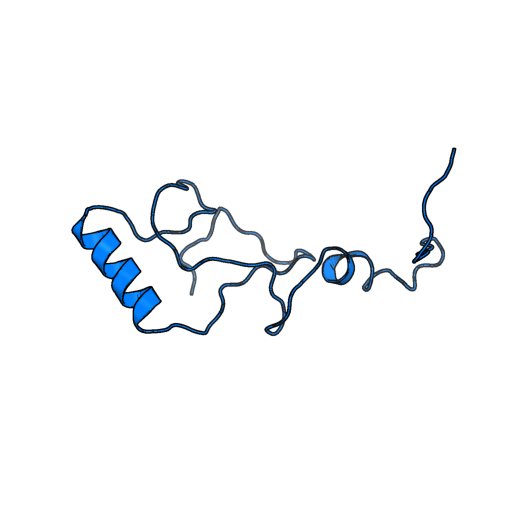erminal [PF00732] (14-90)
  IPR012132 Glucose-methanol-choline oxidoreductase [PTHR11552] (6-90)
  IPR036188 FAD/NAD(P)-binding domain superfamily [G3DSA:3.50.50.60] (66-90)